Protein AF-A0A0C2FEZ3-F1 (afdb_monomer)

Radius of gyration: 34.06 Å; Cα contacts (8 Å, |Δi|>4): 19; chains: 1; bounding box: 67×42×88 Å

Secondary structure (DSSP, 8-state):
--HHHHHHHHHHHHT-TT-S----PPPPP-PPP----HHHHHS-TTT-HHHHHHHHT----HHHHHHHHHHHHHHHHHS-SSPPPPPPP-

pLDDT: mean 86.26, std 6.22, range [70.25, 95.69]

Structure (mmCIF, N/CA/C/O backbone):
data_AF-A0A0C2FEZ3-F1
#
_entry.id   AF-A0A0C2FEZ3-F1
#
loop_
_atom_site.group_PDB
_atom_site.id
_atom_site.type_symbol
_atom_site.label_atom_id
_atom_site.label_alt_id
_atom_site.label_comp_id
_atom_site.label_asym_id
_atom_site.label_entity_id
_atom_site.label_seq_id
_atom_site.pdbx_PDB_ins_code
_atom_site.Cartn_x
_atom_site.Cartn_y
_atom_site.Cartn_z
_atom_site.occupancy
_atom_site.B_iso_or_equiv
_atom_site.auth_seq_id
_atom_site.auth_comp_id
_atom_site.auth_asym_id
_atom_site.auth_atom_id
_atom_site.pdbx_PDB_model_num
ATOM 1 N N . MET A 1 1 ? 20.676 6.025 -21.279 1.00 70.69 1 MET A N 1
ATOM 2 C CA . MET A 1 1 ? 20.956 6.641 -22.597 1.00 70.69 1 MET A CA 1
ATOM 3 C C . MET A 1 1 ? 20.048 7.839 -22.803 1.00 70.69 1 MET A C 1
ATOM 5 O O . MET A 1 1 ? 18.908 7.790 -22.348 1.00 70.69 1 MET A O 1
ATOM 9 N N . SER A 1 2 ? 20.528 8.882 -23.484 1.00 87.81 2 SER A N 1
ATOM 10 C CA . SER A 1 2 ? 19.672 9.987 -23.930 1.00 87.81 2 SER A CA 1
ATOM 11 C C . SER A 1 2 ? 18.617 9.492 -24.931 1.00 87.81 2 SER A C 1
ATOM 13 O O . SER A 1 2 ? 18.717 8.391 -25.482 1.00 87.81 2 SER A O 1
ATOM 15 N N . THR A 1 3 ? 17.558 10.273 -25.136 1.00 88.44 3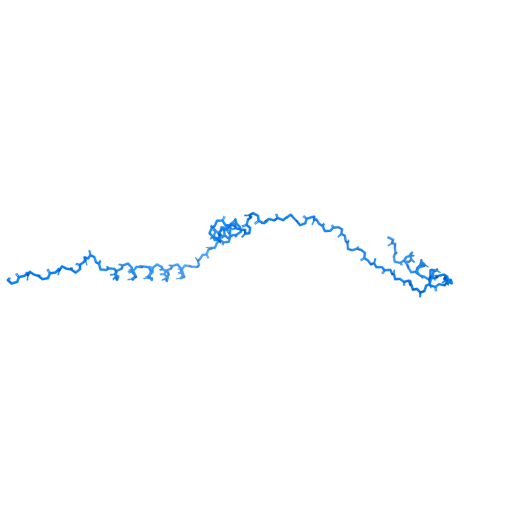 THR A N 1
ATOM 16 C CA . THR A 1 3 ? 16.545 10.024 -26.179 1.00 88.44 3 THR A CA 1
ATOM 17 C C . THR A 1 3 ? 17.181 9.907 -27.558 1.00 88.44 3 THR A C 1
ATOM 19 O O . THR A 1 3 ? 16.877 8.972 -28.293 1.00 88.44 3 THR A O 1
ATOM 22 N N . ASP A 1 4 ? 18.127 10.790 -27.854 1.00 92.12 4 ASP A N 1
ATOM 23 C CA . ASP A 1 4 ? 18.721 10.910 -29.184 1.00 92.12 4 ASP A CA 1
ATOM 24 C C . ASP A 1 4 ? 19.619 9.714 -29.494 1.00 92.12 4 ASP A C 1
ATOM 26 O O . ASP A 1 4 ? 19.524 9.126 -30.569 1.00 92.12 4 ASP A O 1
ATOM 30 N N . ALA A 1 5 ? 20.395 9.263 -28.502 1.00 91.88 5 ALA A N 1
ATOM 31 C CA . ALA A 1 5 ? 21.182 8.041 -28.616 1.00 91.88 5 ALA A CA 1
ATOM 32 C C . ALA A 1 5 ? 20.291 6.809 -28.844 1.00 91.88 5 ALA A C 1
ATOM 34 O O . ALA A 1 5 ? 20.612 5.972 -29.679 1.00 91.88 5 ALA A O 1
ATOM 35 N N . ARG A 1 6 ? 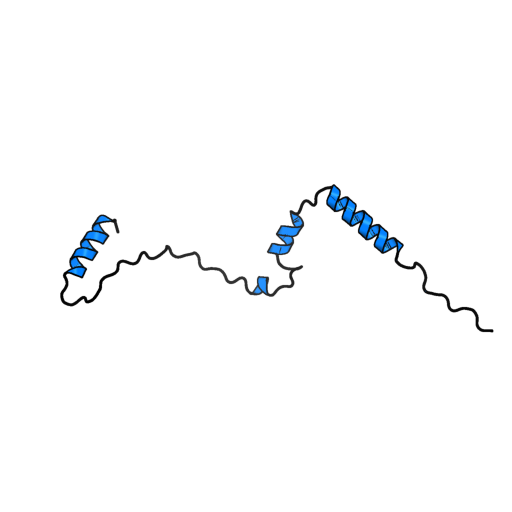19.137 6.704 -28.165 1.00 89.50 6 ARG A N 1
ATOM 36 C CA . ARG A 1 6 ? 18.197 5.586 -28.381 1.00 89.50 6 ARG A CA 1
ATOM 37 C C . ARG A 1 6 ? 17.622 5.577 -29.794 1.00 89.50 6 ARG A C 1
ATOM 39 O O . ARG A 1 6 ? 17.512 4.509 -30.392 1.00 89.50 6 ARG A O 1
ATOM 46 N N . ASN A 1 7 ? 17.260 6.747 -30.315 1.00 91.06 7 ASN A N 1
ATOM 47 C CA . ASN A 1 7 ? 16.705 6.875 -31.660 1.00 91.06 7 ASN A CA 1
ATOM 48 C C . ASN A 1 7 ? 17.749 6.529 -32.729 1.00 91.06 7 ASN A C 1
ATOM 50 O O . ASN A 1 7 ? 17.440 5.777 -33.652 1.00 91.06 7 ASN A O 1
ATOM 54 N N . ALA A 1 8 ? 18.991 6.995 -32.560 1.00 93.44 8 ALA A N 1
ATOM 55 C CA . ALA A 1 8 ? 20.100 6.654 -33.447 1.00 93.44 8 ALA A CA 1
ATOM 56 C C . ALA A 1 8 ? 20.384 5.142 -33.449 1.00 93.44 8 ALA A C 1
ATOM 58 O O . ALA A 1 8 ? 20.404 4.521 -34.509 1.00 93.44 8 ALA A O 1
ATOM 59 N N . THR A 1 9 ? 20.506 4.519 -32.273 1.00 92.56 9 THR A N 1
ATOM 60 C CA . THR A 1 9 ? 20.752 3.071 -32.162 1.00 92.56 9 THR A CA 1
ATOM 61 C C . THR A 1 9 ? 19.611 2.245 -32.752 1.00 92.56 9 THR A C 1
ATOM 63 O O . THR A 1 9 ? 19.858 1.264 -33.450 1.00 92.56 9 THR A O 1
ATOM 66 N N . LYS A 1 10 ? 18.353 2.651 -32.525 1.00 92.31 10 LYS A N 1
ATOM 67 C CA . LYS A 1 10 ? 17.192 1.988 -33.132 1.00 92.31 10 LYS A CA 1
ATOM 68 C C . LYS A 1 10 ? 17.243 2.068 -34.659 1.00 92.31 10 LYS A C 1
ATOM 70 O O . LYS A 1 10 ? 16.954 1.073 -35.312 1.00 92.31 10 LYS A O 1
ATOM 75 N N . SER A 1 11 ? 17.616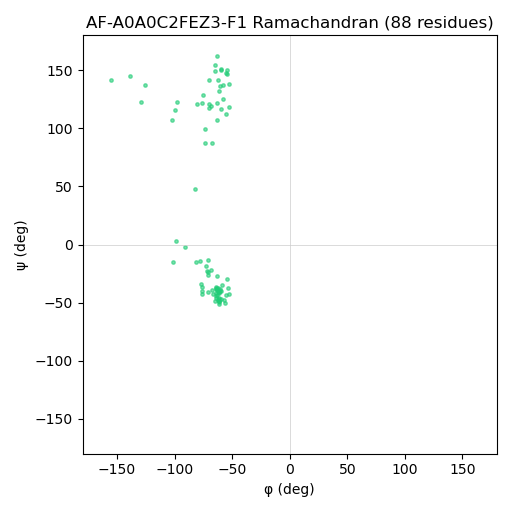 3.223 -35.212 1.00 91.94 11 SER A N 1
ATOM 76 C CA . SER A 1 11 ? 17.749 3.409 -36.659 1.00 91.94 11 SER A CA 1
ATOM 77 C C . SER A 1 11 ? 18.829 2.511 -37.255 1.00 91.94 11 SER A C 1
ATOM 79 O O . SER A 1 11 ? 18.594 1.914 -38.296 1.00 91.94 11 SER A O 1
ATOM 81 N N . ILE A 1 12 ? 19.986 2.390 -36.599 1.00 94.19 12 ILE A N 1
ATOM 82 C CA . ILE A 1 12 ? 21.093 1.548 -37.076 1.00 94.19 12 ILE A CA 1
ATOM 83 C C . ILE A 1 12 ? 20.654 0.081 -37.144 1.00 94.19 12 ILE A C 1
ATOM 85 O O . ILE A 1 12 ? 20.777 -0.551 -38.186 1.00 94.19 12 ILE A O 1
ATOM 89 N N . LEU A 1 13 ? 20.081 -0.436 -36.057 1.00 93.81 13 LEU A N 1
ATOM 90 C CA . LEU A 1 13 ? 19.698 -1.847 -35.955 1.00 93.81 13 LEU A CA 1
ATOM 91 C C . LEU A 1 13 ? 18.491 -2.210 -36.835 1.00 93.81 13 LEU A C 1
ATOM 93 O O . LEU A 1 13 ? 18.347 -3.359 -37.227 1.00 93.81 13 LEU A O 1
ATOM 97 N N . MET A 1 14 ? 17.612 -1.252 -37.143 1.00 92.50 14 MET A N 1
ATOM 98 C CA . MET A 1 14 ? 16.489 -1.455 -38.073 1.00 92.50 14 MET A CA 1
ATOM 99 C C . MET A 1 14 ? 16.933 -1.647 -39.526 1.00 92.50 14 MET A C 1
ATOM 101 O O . MET A 1 14 ? 16.165 -2.176 -40.324 1.00 92.50 14 MET A O 1
ATOM 105 N N . HIS A 1 15 ? 18.133 -1.184 -39.879 1.00 92.88 15 HIS A N 1
ATOM 106 C CA . HIS A 1 15 ? 18.704 -1.333 -41.218 1.00 92.88 15 HIS A CA 1
ATOM 107 C C . HIS A 1 15 ? 19.701 -2.490 -41.319 1.00 92.88 15 HIS A C 1
ATOM 109 O O . HIS A 1 15 ? 20.293 -2.692 -42.378 1.00 92.88 15 HIS A O 1
ATOM 115 N N . ASP A 1 16 ? 19.884 -3.240 -40.236 1.00 93.19 16 ASP A N 1
ATOM 116 C CA . ASP A 1 16 ? 20.692 -4.447 -40.232 1.00 93.19 16 ASP A CA 1
ATOM 117 C C . ASP A 1 16 ? 19.918 -5.589 -40.911 1.00 93.19 16 ASP A C 1
ATOM 119 O O . ASP A 1 16 ? 18.761 -5.850 -40.580 1.00 93.19 16 ASP A O 1
ATOM 123 N N . LEU A 1 17 ? 20.547 -6.251 -41.885 1.00 92.75 17 LEU A N 1
ATOM 124 C CA . LEU A 1 17 ? 19.932 -7.332 -42.660 1.00 92.75 17 LEU A CA 1
ATOM 125 C C . LEU A 1 17 ? 19.759 -8.613 -41.835 1.00 92.75 17 LEU A C 1
ATOM 127 O O . LEU A 1 17 ? 18.892 -9.426 -42.156 1.00 92.75 17 LEU A O 1
ATOM 131 N N . ASP A 1 18 ? 20.544 -8.771 -40.768 1.00 94.19 18 ASP A N 1
ATOM 132 C CA . ASP A 1 18 ? 20.476 -9.935 -39.884 1.00 94.19 18 ASP A CA 1
ATOM 133 C C . ASP A 1 18 ? 19.341 -9.810 -38.850 1.00 94.19 18 ASP A C 1
ATOM 135 O O . ASP A 1 18 ? 18.930 -10.791 -38.223 1.00 94.19 18 ASP A O 1
ATOM 139 N N . MET A 1 19 ? 18.794 -8.603 -38.673 1.00 91.25 19 MET A N 1
ATOM 140 C CA . MET A 1 19 ? 17.790 -8.299 -37.658 1.00 91.25 19 MET A CA 1
ATOM 141 C C . MET A 1 19 ? 16.379 -8.275 -38.252 1.00 91.25 19 MET A C 1
ATOM 143 O O . MET A 1 19 ? 16.009 -7.399 -39.024 1.00 91.25 19 MET A O 1
ATOM 147 N N . VAL A 1 20 ? 15.528 -9.200 -37.806 1.00 91.25 20 VAL A N 1
ATOM 148 C CA . VAL A 1 20 ? 14.122 -9.272 -38.253 1.00 91.25 20 VAL A CA 1
ATOM 149 C C . VAL A 1 20 ? 13.241 -8.212 -37.573 1.00 91.25 20 VAL A C 1
ATOM 151 O O . VAL A 1 20 ? 12.289 -7.706 -38.166 1.00 91.25 20 VAL A O 1
ATOM 154 N N . HIS A 1 21 ? 13.524 -7.875 -36.311 1.00 91.25 21 HIS A N 1
ATOM 155 C CA . HIS A 1 21 ? 12.761 -6.889 -35.545 1.00 91.25 21 HIS A CA 1
ATOM 156 C C . HIS A 1 21 ? 13.603 -6.270 -34.425 1.00 91.25 21 HIS A C 1
ATOM 158 O O . HIS A 1 21 ? 14.345 -6.968 -33.738 1.00 91.25 21 HIS A O 1
ATOM 164 N N . VAL A 1 22 ? 13.440 -4.963 -34.194 1.00 91.44 22 VAL A N 1
ATOM 165 C CA . VAL A 1 22 ? 14.154 -4.220 -33.144 1.00 91.44 22 VAL A CA 1
ATOM 166 C C . VAL A 1 22 ? 13.167 -3.430 -32.293 1.00 91.44 22 VAL A C 1
ATOM 168 O O . VAL A 1 22 ? 12.450 -2.553 -32.778 1.00 91.44 22 VAL A O 1
ATOM 171 N N . ALA A 1 23 ? 13.183 -3.692 -30.989 1.00 90.88 23 ALA A N 1
ATOM 172 C CA . ALA A 1 23 ? 12.394 -2.966 -30.004 1.00 90.88 23 ALA A CA 1
ATOM 173 C C . ALA A 1 23 ? 13.298 -2.431 -28.889 1.00 90.88 23 ALA A C 1
ATOM 175 O O . ALA A 1 23 ? 14.176 -3.128 -28.387 1.00 90.88 23 ALA A O 1
ATOM 176 N N . VAL A 1 24 ? 13.062 -1.182 -28.484 1.00 88.81 24 VAL A N 1
ATOM 177 C CA . VAL A 1 24 ? 13.730 -0.567 -27.332 1.00 88.81 24 VAL A CA 1
ATOM 178 C C . VAL A 1 24 ? 12.745 -0.587 -26.173 1.00 88.81 24 VAL A C 1
ATOM 180 O O . VAL A 1 24 ? 11.772 0.167 -26.179 1.00 88.81 24 VAL A O 1
ATOM 183 N N . VAL A 1 25 ? 12.985 -1.454 -25.191 1.00 88.38 25 VAL A N 1
ATOM 184 C CA . VAL A 1 25 ? 12.101 -1.611 -24.031 1.00 88.38 25 VAL A CA 1
ATOM 185 C C . VAL A 1 25 ? 12.659 -0.807 -22.854 1.00 88.38 25 VAL A C 1
ATOM 187 O O . VAL A 1 25 ? 13.808 -1.023 -22.462 1.00 88.38 25 VAL A O 1
ATOM 190 N N . PRO A 1 26 ? 11.892 0.137 -22.279 1.00 84.75 26 PRO A N 1
ATOM 191 C CA . PRO A 1 26 ? 12.294 0.796 -21.049 1.00 84.75 26 PRO A CA 1
ATOM 192 C C . PRO A 1 26 ? 12.255 -0.218 -19.904 1.00 84.75 26 PRO A C 1
ATOM 194 O O . PRO A 1 26 ? 11.205 -0.773 -19.590 1.00 84.75 26 PRO A O 1
ATOM 197 N N . VAL A 1 27 ? 13.405 -0.454 -19.276 1.00 85.25 27 VAL A N 1
ATOM 198 C CA . VAL A 1 27 ? 13.474 -1.260 -18.056 1.00 85.25 27 VAL A CA 1
ATOM 199 C C . VAL A 1 27 ? 13.074 -0.353 -16.890 1.00 85.25 27 VAL A C 1
ATOM 201 O O . VAL A 1 27 ? 13.710 0.692 -16.707 1.00 85.25 27 VAL A O 1
ATOM 204 N N . PRO A 1 28 ? 12.015 -0.685 -16.130 1.00 81.62 28 PRO A N 1
ATOM 205 C CA . PRO A 1 28 ? 11.675 0.075 -14.937 1.00 81.62 28 PRO A CA 1
ATOM 206 C C . PRO A 1 28 ? 12.848 0.027 -13.945 1.00 81.62 28 PRO A C 1
ATOM 208 O O . PRO A 1 28 ? 13.595 -0.956 -13.934 1.00 81.62 28 PRO A O 1
ATOM 211 N N . PRO A 1 29 ? 13.038 1.069 -13.114 1.00 83.44 29 PRO A N 1
ATOM 212 C CA . PRO A 1 29 ? 14.059 1.025 -12.077 1.00 83.44 29 PRO A CA 1
ATOM 213 C C . PRO A 1 29 ? 13.848 -0.223 -11.209 1.00 83.44 29 PRO A C 1
ATOM 215 O O . PRO A 1 29 ? 12.694 -0.626 -11.016 1.00 83.44 29 PRO A O 1
ATOM 218 N N . PRO A 1 30 ? 14.931 -0.836 -10.695 1.00 82.44 30 PRO A N 1
ATOM 219 C CA . PRO A 1 30 ? 14.805 -1.969 -9.794 1.00 82.44 30 PRO A CA 1
ATOM 220 C C . PRO A 1 30 ? 13.918 -1.537 -8.629 1.00 82.44 30 PRO A C 1
ATOM 222 O O . PRO A 1 30 ? 14.270 -0.640 -7.860 1.00 82.44 30 PRO A O 1
ATOM 225 N N . GLN A 1 31 ? 12.725 -2.125 -8.552 1.00 77.06 31 GLN A N 1
ATOM 226 C CA . GLN A 1 31 ? 11.861 -1.923 -7.403 1.00 77.06 31 GLN A CA 1
ATOM 227 C C . GLN A 1 31 ? 12.602 -2.483 -6.186 1.00 77.06 31 GLN A C 1
ATOM 229 O O . GLN A 1 31 ? 13.282 -3.511 -6.318 1.00 77.06 31 GLN A O 1
ATOM 234 N N . PRO A 1 32 ? 12.520 -1.825 -5.016 1.00 80.94 32 PRO A N 1
ATOM 235 C CA . PRO A 1 32 ? 13.046 -2.425 -3.802 1.00 80.94 32 PRO A CA 1
ATOM 236 C C . PRO A 1 32 ? 12.427 -3.815 -3.657 1.00 80.94 32 PRO A C 1
ATOM 238 O O . PRO A 1 32 ? 11.243 -4.000 -3.951 1.00 80.94 32 PRO A O 1
ATOM 241 N N . ALA A 1 33 ? 13.242 -4.793 -3.261 1.00 77.44 33 ALA A N 1
ATOM 242 C CA . ALA A 1 33 ? 12.767 -6.152 -3.069 1.00 77.44 33 ALA A CA 1
ATOM 243 C C . ALA A 1 33 ? 11.548 -6.112 -2.140 1.00 77.44 33 ALA A C 1
ATOM 245 O O . ALA A 1 33 ? 11.645 -5.643 -1.005 1.00 77.44 33 ALA A O 1
ATOM 246 N N . ILE A 1 34 ? 10.394 -6.554 -2.644 1.00 75.44 34 ILE A N 1
ATOM 247 C CA . ILE A 1 34 ? 9.183 -6.669 -1.839 1.00 75.44 34 ILE A CA 1
ATOM 248 C C . ILE A 1 34 ? 9.500 -7.702 -0.762 1.00 75.44 34 ILE A C 1
ATOM 250 O O . ILE A 1 34 ? 9.641 -8.891 -1.049 1.00 75.44 34 ILE A O 1
ATOM 254 N N . GLN A 1 35 ? 9.678 -7.239 0.472 1.00 80.31 35 GLN A N 1
ATOM 255 C CA . GLN A 1 35 ? 9.943 -8.122 1.593 1.00 80.31 35 GLN A CA 1
ATOM 256 C C . GLN A 1 35 ? 8.658 -8.905 1.877 1.00 80.31 35 GLN A C 1
ATOM 258 O O . GLN A 1 35 ? 7.600 -8.330 2.135 1.00 80.31 35 GLN A O 1
ATOM 263 N N . CYS A 1 36 ? 8.721 -10.228 1.729 1.00 80.06 36 CYS A 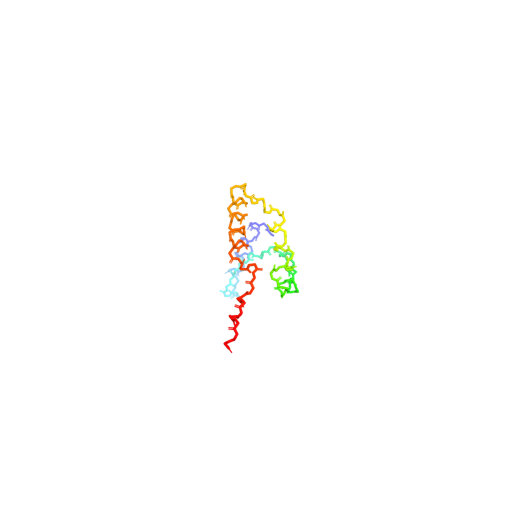N 1
ATOM 264 C CA . CYS A 1 36 ? 7.553 -11.082 1.881 1.00 80.06 36 CYS A CA 1
ATOM 265 C C . CYS A 1 36 ? 7.181 -11.194 3.369 1.00 80.06 36 CYS A C 1
ATOM 267 O O . CYS A 1 36 ? 7.772 -11.986 4.098 1.00 80.06 36 CYS A O 1
ATOM 269 N N . ASN A 1 37 ? 6.184 -10.428 3.820 1.00 84.25 37 ASN A N 1
ATOM 270 C CA . ASN A 1 37 ? 5.642 -10.494 5.186 1.00 84.25 37 ASN A CA 1
ATOM 271 C C . ASN A 1 37 ? 4.610 -11.630 5.349 1.00 84.25 37 ASN A C 1
ATOM 273 O O . ASN A 1 37 ? 3.518 -11.432 5.885 1.00 84.25 37 ASN A O 1
ATOM 277 N N . LEU A 1 38 ? 4.928 -12.843 4.880 1.00 85.75 38 LEU A N 1
ATOM 278 C CA . LEU A 1 38 ? 4.006 -13.985 4.964 1.00 85.75 38 LEU A CA 1
ATOM 279 C C . LEU A 1 38 ? 3.644 -14.319 6.420 1.00 85.75 38 LEU A C 1
ATOM 281 O O . LEU A 1 38 ? 2.482 -14.571 6.728 1.00 85.75 38 LEU A O 1
ATOM 285 N N . GLU A 1 39 ? 4.621 -14.249 7.326 1.00 87.31 39 GLU A N 1
ATOM 286 C CA . GLU A 1 39 ? 4.424 -14.495 8.759 1.00 87.31 39 GLU A CA 1
ATOM 287 C C . GLU A 1 39 ? 3.401 -13.543 9.389 1.00 87.31 39 GLU A C 1
ATOM 289 O O . GLU A 1 39 ? 2.648 -13.936 10.276 1.00 87.31 39 GLU A O 1
ATOM 294 N N . GLU A 1 40 ? 3.341 -12.291 8.931 1.00 86.69 40 GLU A N 1
ATOM 295 C CA . GLU A 1 40 ? 2.362 -11.319 9.416 1.00 86.69 40 GLU A CA 1
ATOM 296 C C . GLU A 1 40 ? 0.972 -11.583 8.826 1.00 86.69 40 GLU A C 1
ATOM 298 O O . GLU A 1 40 ? -0.031 -11.520 9.536 1.00 86.69 40 GLU A O 1
ATOM 303 N N . ILE A 1 41 ? 0.904 -11.935 7.540 1.00 85.50 41 ILE A N 1
ATOM 304 C CA . ILE A 1 41 ? -0.357 -12.222 6.843 1.00 85.50 41 ILE A CA 1
ATOM 305 C C . ILE A 1 41 ? -1.047 -13.450 7.447 1.00 85.50 41 ILE A C 1
ATOM 307 O O . ILE A 1 41 ? -2.274 -13.471 7.572 1.00 85.50 41 ILE A O 1
ATOM 311 N N . LEU A 1 42 ? -0.276 -14.455 7.860 1.00 90.25 42 LEU A N 1
ATOM 312 C CA . LEU A 1 42 ? -0.810 -15.672 8.468 1.00 90.25 42 LEU A CA 1
ATOM 313 C C . LEU A 1 42 ? -1.331 -15.462 9.898 1.00 90.25 42 LEU A C 1
ATOM 315 O O . LEU A 1 42 ? -2.138 -16.268 10.363 1.00 90.25 42 LEU A O 1
ATOM 319 N N . LYS A 1 43 ? -0.944 -14.381 10.591 1.00 92.94 43 LYS A N 1
ATOM 320 C CA . LYS A 1 43 ? -1.477 -14.082 11.928 1.00 92.94 43 LYS A CA 1
ATOM 321 C C . LYS A 1 43 ? -2.979 -13.778 11.874 1.00 92.94 43 LYS A C 1
ATOM 323 O O . LYS A 1 43 ? -3.462 -13.192 10.894 1.00 92.94 43 LYS A O 1
ATOM 328 N N . PRO A 1 44 ? -3.733 -1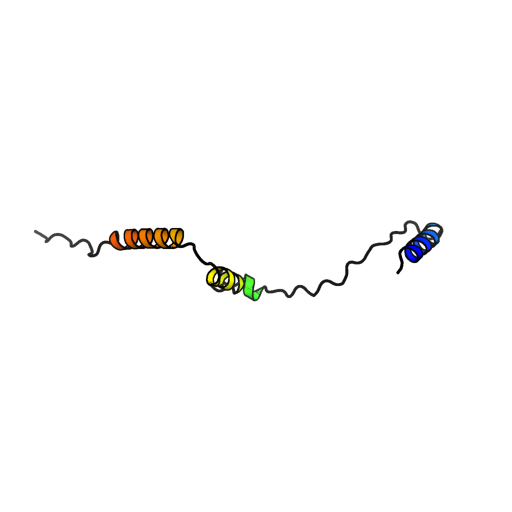4.098 12.941 1.00 92.06 44 PRO A N 1
ATOM 329 C CA . PRO A 1 44 ? -5.121 -13.681 13.079 1.00 92.06 44 PRO A CA 1
ATOM 330 C C . PRO A 1 44 ? -5.268 -12.156 12.960 1.00 92.06 44 PRO A C 1
ATOM 332 O O . PRO A 1 44 ? -4.401 -11.423 13.440 1.00 92.06 44 PRO A O 1
ATOM 335 N N . PRO A 1 45 ? -6.384 -11.634 12.411 1.00 85.38 45 PRO A N 1
ATOM 336 C CA . PRO A 1 45 ? -6.574 -10.194 12.216 1.00 85.38 45 PRO A CA 1
ATOM 337 C C . PRO A 1 45 ? -6.394 -9.340 13.478 1.00 85.38 45 PRO A C 1
ATOM 339 O O . PRO A 1 45 ? -5.992 -8.190 13.373 1.00 85.38 45 PRO A O 1
ATOM 342 N N . ALA A 1 46 ? -6.673 -9.879 14.669 1.00 84.62 46 ALA A N 1
ATOM 343 C CA . ALA A 1 46 ? -6.492 -9.166 15.935 1.00 84.62 46 ALA A CA 1
ATOM 344 C C . ALA A 1 46 ? -5.014 -8.955 16.323 1.00 84.62 46 ALA A C 1
ATOM 346 O O . ALA A 1 46 ? -4.699 -8.035 17.078 1.00 84.62 46 ALA A O 1
ATOM 347 N N . GLU A 1 47 ? -4.115 -9.797 15.815 1.00 87.12 47 GLU A N 1
ATOM 348 C CA . GLU A 1 47 ? -2.691 -9.803 16.163 1.00 87.12 47 GLU A CA 1
ATOM 349 C C . GLU A 1 47 ? -1.809 -9.135 15.104 1.00 87.12 47 GLU A C 1
ATOM 351 O O . GLU A 1 47 ? -0.660 -8.802 15.398 1.00 87.12 47 GLU A O 1
ATOM 356 N N . ARG A 1 48 ? -2.341 -8.906 13.895 1.00 90.00 48 ARG A N 1
ATOM 357 C CA . ARG A 1 48 ? -1.637 -8.212 12.807 1.00 90.00 48 ARG A CA 1
ATOM 358 C C . ARG A 1 48 ? -1.287 -6.779 13.214 1.00 90.00 48 ARG A C 1
ATOM 360 O O . ARG A 1 48 ? -2.161 -6.046 13.686 1.00 90.00 48 ARG A O 1
ATOM 367 N N . GLN A 1 49 ? -0.038 -6.366 12.987 1.00 86.75 49 GLN A N 1
ATOM 368 C CA . GLN A 1 49 ? 0.443 -5.023 13.333 1.00 86.75 49 GLN A CA 1
ATOM 369 C C . GLN A 1 49 ? -0.329 -3.950 12.568 1.00 86.75 49 GLN A C 1
ATOM 371 O O . GLN A 1 49 ? -0.888 -3.056 13.197 1.00 86.75 49 GLN A O 1
ATOM 376 N N . ALA A 1 50 ? -0.517 -4.133 11.258 1.00 84.12 50 ALA A N 1
ATOM 377 C CA . ALA A 1 50 ? -1.315 -3.217 10.441 1.00 84.12 50 ALA A CA 1
ATOM 378 C C . ALA A 1 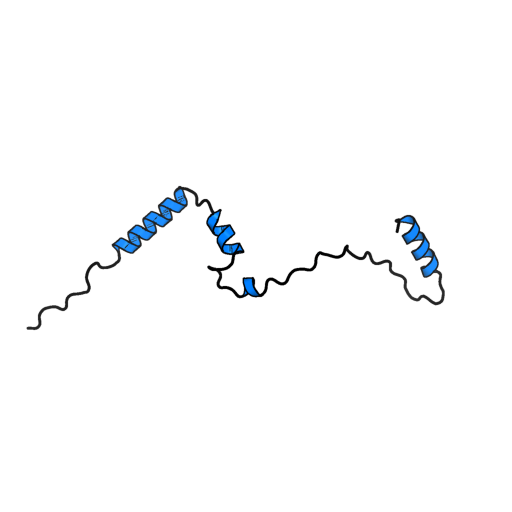50 ? -2.739 -2.980 10.995 1.00 84.12 50 ALA A C 1
ATOM 380 O O . ALA A 1 50 ? -3.268 -1.872 10.948 1.00 84.12 50 ALA A O 1
ATOM 381 N N . VAL A 1 51 ? -3.380 -4.012 11.559 1.00 83.12 51 VAL A N 1
ATOM 382 C CA . VAL A 1 51 ? -4.734 -3.885 12.128 1.00 83.12 51 VAL A CA 1
ATOM 383 C C . VAL A 1 51 ? -4.707 -3.184 13.486 1.00 83.12 51 VAL A C 1
ATOM 385 O O . VAL A 1 51 ? -5.618 -2.410 13.784 1.00 83.12 51 VAL A O 1
ATOM 388 N N . LYS A 1 52 ? -3.681 -3.428 14.308 1.00 86.56 52 LYS A N 1
ATOM 389 C CA . LYS A 1 52 ? -3.489 -2.704 15.572 1.00 86.56 52 LYS A CA 1
ATOM 390 C C . LYS A 1 52 ? -3.283 -1.214 15.324 1.00 86.56 52 LYS A C 1
ATOM 392 O O . LYS A 1 52 ? -4.004 -0.415 15.910 1.00 86.56 52 LYS A O 1
ATOM 397 N N . GLU A 1 53 ? -2.412 -0.853 14.388 1.00 83.62 53 GLU A N 1
ATOM 398 C CA . GLU A 1 53 ? -2.131 0.542 14.024 1.00 83.62 53 GLU A CA 1
ATOM 399 C C . GLU A 1 53 ? -3.380 1.281 13.525 1.00 83.62 53 GLU A C 1
ATOM 401 O O . GLU A 1 53 ? -3.629 2.431 13.904 1.00 83.62 53 GLU A O 1
ATOM 406 N N . LEU A 1 54 ? -4.209 0.597 12.725 1.00 77.94 54 LEU A N 1
ATOM 407 C CA . LEU A 1 54 ? -5.495 1.126 12.272 1.00 77.94 54 LEU A CA 1
ATOM 408 C C . LEU A 1 54 ? -6.470 1.350 13.431 1.00 77.94 54 LEU A C 1
ATOM 410 O O . LEU A 1 54 ? -7.201 2.335 13.409 1.00 77.94 54 LEU A O 1
ATOM 414 N N . ARG A 1 55 ? -6.493 0.469 14.439 1.00 81.25 55 ARG A N 1
ATOM 415 C CA . ARG A 1 55 ? -7.388 0.578 15.606 1.00 81.25 55 ARG A CA 1
ATOM 416 C C . ARG A 1 55 ? -6.926 1.628 16.612 1.00 81.25 55 ARG A C 1
ATOM 418 O O . ARG A 1 55 ? -7.760 2.370 17.125 1.00 81.25 55 ARG A O 1
ATOM 425 N N . GLU A 1 56 ? -5.630 1.692 16.903 1.00 79.88 56 GLU A N 1
ATOM 426 C CA . GLU A 1 56 ? -5.051 2.590 17.912 1.00 79.88 56 GLU A CA 1
ATOM 427 C C . GLU A 1 56 ? -5.264 4.065 17.555 1.00 79.88 56 GLU A C 1
ATOM 429 O O . GLU A 1 56 ? -5.606 4.877 18.415 1.00 79.88 56 GLU A O 1
ATOM 434 N N . ASN A 1 57 ? -5.164 4.400 16.269 1.00 70.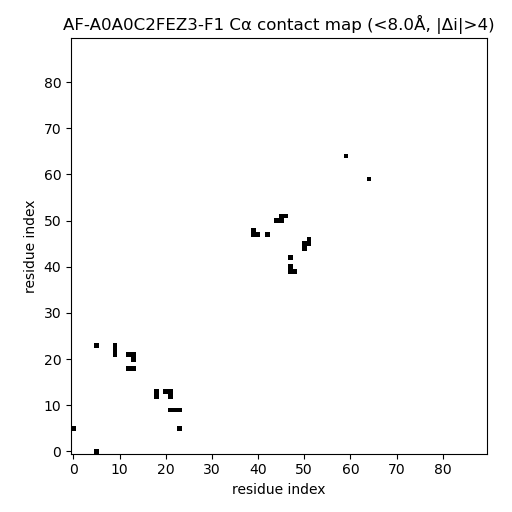25 57 ASN A N 1
ATOM 435 C CA . ASN A 1 57 ? -5.376 5.761 15.778 1.00 70.25 57 ASN A CA 1
ATOM 436 C C . ASN A 1 57 ? -6.828 6.051 15.375 1.00 70.25 57 ASN A C 1
ATOM 438 O O . ASN A 1 57 ? -7.156 7.185 15.007 1.00 70.25 57 ASN A O 1
ATOM 442 N N . GLN A 1 58 ? -7.725 5.063 15.467 1.00 72.94 58 GLN A N 1
ATOM 443 C CA . GLN A 1 58 ? -9.133 5.248 15.147 1.00 72.94 58 GLN A CA 1
ATOM 444 C C . GLN A 1 58 ? -9.823 6.051 16.252 1.00 72.94 58 GLN A C 1
ATOM 446 O O . GLN A 1 58 ? -10.431 5.523 17.188 1.00 72.94 58 GLN A O 1
ATOM 451 N N . LYS A 1 59 ? -9.774 7.379 16.123 1.00 70.44 59 LYS A N 1
ATOM 452 C CA . LYS A 1 59 ? -10.606 8.288 16.912 1.00 70.44 59 LYS A CA 1
ATOM 453 C C . LYS A 1 59 ? -12.062 8.105 16.489 1.00 70.44 59 LYS A C 1
ATOM 455 O O . LYS A 1 59 ? -12.566 8.789 15.605 1.00 70.44 59 LYS A O 1
ATOM 460 N N . MET A 1 60 ? -12.746 7.158 17.124 1.00 72.62 60 MET A N 1
ATOM 461 C CA . MET A 1 60 ? -14.195 7.030 17.005 1.00 72.62 60 MET A CA 1
ATOM 462 C C . MET A 1 60 ? -14.838 8.345 17.450 1.00 72.62 60 MET A C 1
ATOM 464 O O . MET A 1 60 ? -14.588 8.814 18.564 1.00 72.62 60 MET A O 1
ATOM 468 N N . GLY A 1 61 ? -15.662 8.932 16.580 1.00 81.31 61 GLY A N 1
ATOM 469 C CA . GLY A 1 61 ? -16.395 10.154 16.894 1.00 81.31 61 GLY A CA 1
ATOM 470 C C . GLY A 1 61 ? -17.227 9.999 18.170 1.00 81.31 61 GLY A C 1
ATOM 471 O O . GLY A 1 61 ? -17.694 8.903 18.498 1.00 81.31 61 GLY A O 1
ATOM 472 N N . HIS A 1 62 ? -17.427 11.105 18.891 1.00 82.62 62 HIS A N 1
ATOM 473 C CA . HIS A 1 62 ? -18.151 11.119 20.167 1.00 82.62 62 HIS A CA 1
ATOM 474 C C . HIS A 1 62 ? -19.544 10.469 20.060 1.00 82.62 62 HIS A C 1
ATOM 476 O O . HIS A 1 62 ? -19.907 9.643 20.896 1.00 82.62 62 HIS A O 1
ATOM 482 N N . PHE A 1 63 ? -20.287 10.763 18.987 1.00 87.62 63 PHE A N 1
ATOM 483 C CA . PHE A 1 63 ? -21.604 10.173 18.733 1.00 87.62 63 PHE A CA 1
ATOM 484 C C . PHE A 1 63 ? -21.549 8.645 18.583 1.00 87.62 63 PHE A C 1
ATOM 486 O O . PHE A 1 63 ? -22.296 7.922 19.242 1.00 87.62 63 PHE A O 1
ATOM 493 N N . THR A 1 64 ? -20.621 8.135 17.771 1.00 83.38 64 THR A N 1
ATOM 494 C CA . THR A 1 64 ? -20.469 6.693 17.540 1.00 83.38 64 THR A CA 1
ATOM 495 C C . THR A 1 64 ? -20.061 5.964 18.820 1.00 83.38 64 THR A C 1
ATOM 497 O O . THR A 1 64 ? -20.585 4.889 19.104 1.00 83.38 64 THR A O 1
ATOM 500 N N . ARG A 1 65 ? -19.199 6.575 19.647 1.00 84.62 65 ARG A N 1
ATOM 501 C CA . ARG A 1 65 ? -18.860 6.055 20.983 1.00 84.62 65 ARG A CA 1
ATOM 502 C C . ARG A 1 65 ? -20.087 5.950 21.890 1.00 84.62 65 ARG A C 1
ATOM 504 O O . ARG A 1 65 ? -20.288 4.905 22.503 1.00 84.62 65 ARG A O 1
ATOM 511 N N . GLN A 1 66 ? -20.925 6.987 21.947 1.00 89.00 66 GLN A N 1
ATOM 512 C CA . GLN A 1 66 ? -22.152 6.958 22.751 1.00 89.00 66 GLN A CA 1
ATOM 513 C C . GLN A 1 66 ? -23.148 5.897 22.268 1.00 89.00 66 GLN A C 1
ATOM 515 O O . GLN A 1 66 ? -23.770 5.225 23.089 1.00 89.00 66 GLN A O 1
ATOM 520 N N . MET A 1 67 ? -23.289 5.716 20.952 1.00 93.06 67 MET A N 1
ATOM 521 C CA . MET A 1 67 ? -24.169 4.690 20.382 1.00 93.06 67 MET A CA 1
ATOM 522 C C . MET A 1 67 ? -23.710 3.274 20.739 1.00 93.06 67 MET A C 1
ATOM 524 O O . MET A 1 67 ? -24.534 2.454 21.144 1.00 93.06 67 MET A O 1
ATOM 528 N N . ILE A 1 68 ? -22.404 2.998 20.642 1.0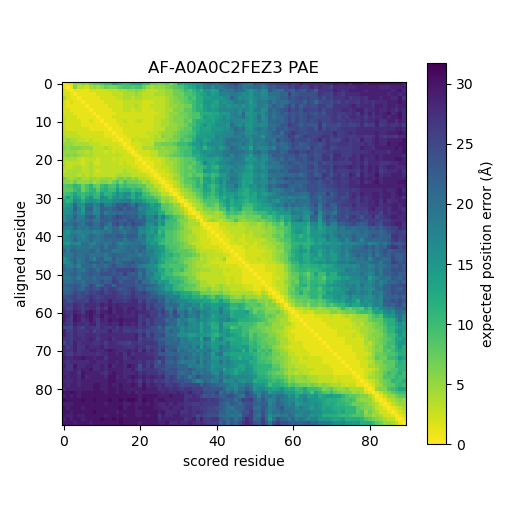0 89.62 68 ILE A N 1
ATOM 529 C CA . ILE A 1 68 ? -21.831 1.709 21.052 1.00 89.62 68 ILE A CA 1
ATOM 530 C C . ILE A 1 68 ? -22.077 1.480 22.544 1.00 89.62 68 ILE A C 1
ATOM 532 O O . ILE A 1 68 ? -22.613 0.437 22.906 1.00 89.62 68 ILE A O 1
ATOM 536 N N . TYR A 1 69 ? -21.785 2.473 23.389 1.00 91.19 69 TYR A N 1
ATOM 537 C CA . TYR A 1 69 ? -21.998 2.378 24.834 1.00 91.19 69 TYR A CA 1
ATOM 538 C C . TYR A 1 69 ? -23.456 2.046 25.191 1.00 91.19 69 TYR A C 1
ATOM 540 O O . TYR A 1 69 ? -23.722 1.074 25.898 1.00 91.19 69 TYR A O 1
ATOM 548 N N . LYS A 1 70 ? -24.421 2.793 24.635 1.00 95.69 70 LYS A N 1
ATOM 549 C CA . LYS A 1 70 ? -25.854 2.549 24.873 1.00 95.69 70 LYS A CA 1
ATOM 550 C C . LYS A 1 70 ? -26.289 1.157 24.417 1.00 95.69 70 LYS A C 1
ATOM 552 O O . LYS A 1 70 ? -27.104 0.519 25.081 1.00 95.69 70 LYS A O 1
ATOM 557 N N . ARG A 1 71 ? -25.751 0.674 23.291 1.00 95.50 71 ARG A N 1
ATOM 558 C CA . ARG A 1 71 ? -26.026 -0.680 22.795 1.00 95.50 71 ARG A CA 1
ATOM 559 C C . ARG A 1 71 ? -25.484 -1.741 23.751 1.00 95.50 71 ARG A C 1
ATOM 561 O O . ARG A 1 71 ? -26.239 -2.627 24.136 1.00 95.50 71 ARG A O 1
ATOM 568 N N . THR A 1 72 ? -24.231 -1.608 24.186 1.00 93.62 72 THR A N 1
ATOM 569 C CA . THR A 1 72 ? -23.616 -2.542 25.142 1.00 93.62 72 THR A CA 1
ATOM 570 C C . THR A 1 72 ? -24.336 -2.549 26.489 1.00 93.62 72 THR A C 1
ATOM 572 O O . THR A 1 72 ? -24.541 -3.606 27.074 1.00 93.62 72 THR A O 1
ATOM 575 N N . GLU A 1 73 ? -24.803 -1.391 26.963 1.00 94.25 73 GLU A N 1
ATOM 576 C CA . GLU A 1 73 ? -25.558 -1.285 28.213 1.00 94.25 73 GLU A CA 1
ATOM 577 C C . GLU A 1 73 ? -26.930 -1.972 28.108 1.00 94.25 73 GLU A C 1
ATOM 579 O O . GLU A 1 73 ? -27.375 -2.641 29.042 1.00 94.25 73 GLU A O 1
ATOM 584 N N . LYS A 1 74 ? -27.598 -1.843 26.954 1.00 95.31 74 LYS A N 1
ATOM 585 C CA . LYS A 1 74 ? -28.862 -2.532 26.674 1.00 95.31 74 LYS A CA 1
ATOM 586 C C . LYS A 1 74 ? -28.679 -4.050 26.647 1.00 95.31 74 LYS A C 1
ATOM 588 O O . LYS A 1 74 ? -29.480 -4.758 27.254 1.00 95.31 74 LYS A O 1
ATOM 593 N N . GLU A 1 75 ? -27.637 -4.534 25.972 1.00 92.88 75 GLU A N 1
ATOM 594 C CA . GLU A 1 75 ? -27.305 -5.962 25.924 1.00 92.88 75 GLU A CA 1
ATOM 595 C C . GLU A 1 75 ? -27.001 -6.494 27.330 1.00 92.88 75 GLU A C 1
ATOM 597 O O . GLU A 1 75 ? -27.623 -7.467 27.750 1.00 92.88 75 GLU A O 1
ATOM 602 N N . TRP A 1 76 ? -26.178 -5.798 28.120 1.00 89.56 76 TRP A N 1
ATOM 603 C CA . TRP A 1 76 ? -25.903 -6.173 29.511 1.00 89.56 76 TRP A CA 1
ATOM 604 C C . TRP A 1 76 ? -27.178 -6.265 30.357 1.00 89.56 76 TRP A C 1
ATOM 606 O O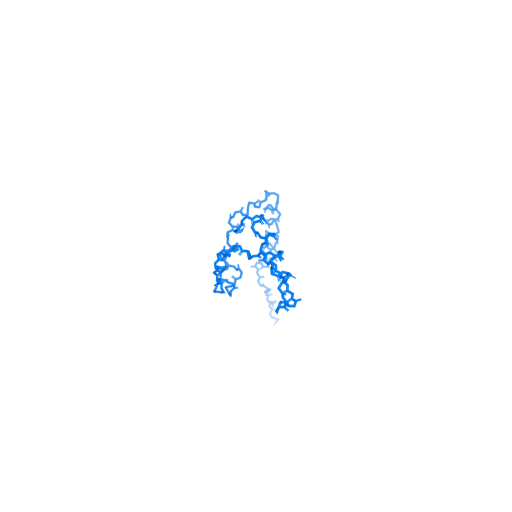 . TRP A 1 76 ? -27.385 -7.244 31.070 1.00 89.56 76 TRP A O 1
ATOM 616 N N . LYS A 1 77 ? -28.065 -5.264 30.281 1.00 90.12 77 LYS A N 1
ATOM 617 C CA . LYS A 1 77 ? -29.334 -5.259 31.034 1.00 90.12 77 LYS A CA 1
ATOM 618 C C . LYS A 1 77 ? -30.275 -6.394 30.630 1.00 90.12 77 LYS A C 1
ATOM 620 O O . LYS A 1 77 ? -31.098 -6.796 31.447 1.00 90.12 77 LYS A O 1
ATOM 625 N N . SER A 1 78 ? -30.170 -6.881 29.393 1.00 89.31 78 SER A N 1
ATOM 626 C CA . SER A 1 78 ? -30.983 -7.992 28.891 1.00 89.31 78 SER A CA 1
ATOM 627 C C . SER A 1 78 ? -30.514 -9.365 29.374 1.00 89.31 78 SER A C 1
ATOM 629 O O . SER A 1 78 ? -31.273 -10.327 29.279 1.00 89.31 78 SER A O 1
ATOM 631 N N . ILE A 1 79 ? -29.300 -9.462 29.927 1.00 87.38 79 ILE A N 1
ATOM 632 C CA . ILE A 1 79 ? -28.799 -10.706 30.509 1.00 87.38 79 ILE A CA 1
ATOM 633 C C . ILE A 1 79 ? -29.591 -10.994 31.797 1.00 87.38 79 ILE A C 1
ATOM 635 O O . ILE A 1 79 ? -29.582 -10.171 32.721 1.00 87.38 79 ILE A O 1
ATOM 639 N N . PRO A 1 80 ? -30.278 -12.147 31.895 1.00 86.38 80 PRO A N 1
ATOM 640 C CA . PRO A 1 80 ? -31.014 -12.510 33.097 1.00 86.38 80 PRO A CA 1
ATOM 641 C C . PRO A 1 80 ? -30.045 -12.664 34.276 1.00 86.38 80 PRO A C 1
ATOM 643 O O . PRO A 1 80 ? -29.107 -13.456 34.235 1.00 86.38 80 PRO A O 1
ATOM 646 N N . LYS A 1 81 ? -30.274 -11.885 35.341 1.00 81.12 81 LYS A N 1
ATOM 647 C CA . LYS A 1 81 ? -29.419 -11.860 36.546 1.00 81.12 81 LYS A CA 1
ATOM 648 C C . LYS A 1 81 ? -29.535 -13.121 37.406 1.00 81.12 81 LYS A C 1
ATOM 650 O O . LYS A 1 81 ? -28.725 -13.322 38.304 1.00 81.12 81 LYS A O 1
ATOM 655 N N . SER A 1 82 ? -30.541 -13.950 37.151 1.00 80.81 82 SER A N 1
ATOM 656 C CA . SER A 1 82 ? -30.732 -15.238 37.803 1.00 80.81 82 SER A CA 1
ATOM 657 C C . SER A 1 82 ? -31.176 -16.272 36.778 1.00 80.81 82 SER A C 1
ATOM 659 O O . SER A 1 82 ? -31.940 -15.968 35.860 1.00 80.81 82 SER A O 1
ATOM 661 N N . TYR A 1 83 ? -30.719 -17.506 36.963 1.00 77.25 83 TYR A N 1
ATOM 662 C CA . TYR A 1 83 ? -31.260 -18.653 36.246 1.00 77.25 83 TYR A CA 1
ATOM 663 C C . TYR A 1 83 ? -32.721 -18.881 36.651 1.00 77.25 83 TYR A C 1
ATOM 665 O O . TYR A 1 83 ? -33.138 -18.491 37.745 1.00 77.25 83 TYR A O 1
ATOM 673 N N . ALA A 1 84 ? -33.504 -19.508 35.774 1.00 77.50 84 ALA A N 1
ATOM 674 C CA . ALA A 1 84 ? -34.860 -19.912 36.115 1.00 77.50 84 ALA A CA 1
ATOM 675 C C . ALA A 1 84 ? -34.811 -20.887 37.304 1.00 77.50 84 ALA A C 1
ATOM 677 O O . ALA A 1 84 ? -34.229 -21.967 37.206 1.00 77.50 84 ALA A O 1
ATOM 678 N N . ILE A 1 85 ? -35.393 -20.487 38.436 1.00 79.44 85 ILE A N 1
ATOM 679 C CA . ILE A 1 85 ? -35.536 -21.357 39.604 1.00 79.44 85 ILE A CA 1
ATOM 680 C C . ILE A 1 85 ? -36.673 -22.325 39.285 1.00 79.44 85 ILE A C 1
ATOM 682 O O . ILE A 1 85 ? -37.788 -21.895 38.987 1.00 79.44 85 ILE A O 1
ATOM 686 N N . ALA A 1 86 ? -36.386 -23.627 39.309 1.00 81.44 86 ALA A N 1
ATOM 687 C CA . ALA A 1 86 ? -37.419 -24.637 39.120 1.00 81.44 86 ALA A CA 1
ATOM 688 C C . ALA A 1 86 ? -38.479 -24.504 40.233 1.00 81.44 86 ALA A C 1
ATOM 690 O O . ALA A 1 86 ? -38.103 -24.325 41.396 1.00 81.44 86 ALA A O 1
ATOM 691 N N . PRO A 1 87 ? -39.784 -24.578 39.911 1.00 85.19 87 PRO A N 1
ATOM 692 C CA . PRO A 1 87 ? -40.828 -24.510 40.926 1.00 85.19 87 PRO A CA 1
ATOM 693 C C . PRO A 1 87 ? -40.676 -25.661 41.939 1.00 85.19 87 PRO A C 1
ATOM 695 O O . PRO A 1 87 ? -40.167 -26.731 41.579 1.00 85.19 87 PRO A O 1
ATOM 698 N N . PRO A 1 88 ? -41.099 -25.465 43.202 1.00 84.81 88 PRO A N 1
ATOM 699 C CA . PRO A 1 88 ? -41.070 -26.524 44.205 1.00 84.81 88 PRO A CA 1
ATOM 700 C C . PRO A 1 88 ? -41.904 -27.719 43.724 1.00 84.81 88 PRO A C 1
ATOM 702 O O . PRO A 1 88 ? -42.975 -27.541 43.141 1.00 84.81 88 PRO A O 1
ATOM 705 N N . ARG A 1 89 ? -41.391 -28.938 43.926 1.00 81.62 89 ARG A N 1
ATOM 706 C CA . ARG A 1 89 ? -42.134 -30.160 43.581 1.00 81.62 89 ARG A CA 1
ATOM 707 C C . ARG A 1 89 ? -43.310 -30.337 44.560 1.00 81.62 89 ARG A C 1
ATOM 709 O O . ARG A 1 89 ? -43.118 -30.010 45.732 1.00 81.62 89 ARG A O 1
ATOM 716 N N . PRO A 1 90 ? -44.480 -30.802 44.082 1.00 83.25 90 PRO A N 1
ATOM 717 C CA . PRO A 1 90 ? -45.638 -31.094 44.926 1.00 83.25 90 PRO A CA 1
ATOM 718 C C . PRO A 1 90 ? -45.382 -32.257 45.890 1.00 83.25 90 PRO A C 1
ATOM 720 O O . PRO A 1 90 ? -44.521 -33.113 45.573 1.00 83.25 90 PRO A O 1
#

Sequence (90 aa):
MSTDARNATKSILMHDLDMVHVAVVPVPPPQPAIQCNLEEILKPPAERQAVKELRENQKMGHFTRQMIYKRTEKEWKSIPKSYAIAPPRP

Mean predicted aligned error: 15.62 Å

Foldseek 3Di:
DDPVVVVVVQVVLVPDPVDPDDDDDDDPDPDPPPDDVVVLVPDDLVPRPVNVVVVVPPPDDPVNVVVVVVVVVVVVVPPPPDDDDDDDDD

Solvent-accessible surface area (backbone atoms only — not comparable to full-atom values): 6032 Å² total; per-residue (Å²): 130,58,71,66,58,51,53,52,53,51,55,55,49,64,71,36,89,90,47,92,77,80,83,88,77,85,76,76,76,85,71,75,80,80,76,81,59,56,77,53,69,73,40,57,71,87,72,21,64,74,49,44,57,57,56,76,70,53,78,70,50,72,69,60,50,51,53,52,50,56,50,54,52,52,54,57,69,67,52,76,94,61,77,89,76,78,75,84,80,132

Organism: NCBI:txid51022